Protein AF-A0A1S3IN90-F1 (afdb_monomer_lite)

Organism: Lingula anatina (NCBI:txid7574)

InterPro domains:
  IPR000742 EGF-like domain [PF00008] (13-42)
  IPR000742 EGF-like domain [PS00022] (33-44)
  IPR000742 EGF-like domain [PS01186] (33-44)
  IPR000742 EGF-like domain [PS50026] (9-45)
  IPR000742 EGF-like domain [SM00181] (12-45)

Foldseek 3Di:
DPDPPPPVLVVCQPPPNQPPPWDWDADPNDIATDEDPQFDDRRSPHGNCVVVVVVVVVVVVVVVVVVVVVVVVVVVVVVVPDPPDDDPDPPDPDPPDDDDPPDDDDD

Secondary structure (DSSP, 8-state):
-------TTTGGGSTTSS-TTPEEEEETTEEEEEPPTTEESTTS-EE-THHHHHHHHHHHHHHHHHHHHHHHHHHHHHHTTSPPPP---------------------

Sequence (107 aa):
MATSTQTTAQMWCEPGYCKNRGTCTVVNAAFKCTCPDGYIGDQCQDQDHHTIIVVVCVVVVVLLLIGAVVFSIWWCKKQAKKPPPPDHDRDHVGPPETMEMEAKGYI

Structure (mmCIF, N/CA/C/O backbone):
data_AF-A0A1S3IN90-F1
#
_entry.id   AF-A0A1S3IN90-F1
#
loop_
_atom_site.group_PDB
_atom_site.id
_atom_site.type_symbol
_atom_site.label_atom_id
_atom_site.label_alt_id
_atom_site.label_comp_id
_atom_site.label_asym_id
_atom_site.label_entity_id
_atom_site.label_seq_id
_atom_site.pdbx_PDB_ins_code
_atom_site.Cartn_x
_atom_site.Cartn_y
_atom_site.Cartn_z
_atom_site.occupancy
_atom_site.B_iso_or_equiv
_atom_site.auth_seq_id
_atom_site.auth_comp_id
_atom_site.auth_asym_id
_atom_site.auth_atom_id
_atom_site.pdbx_PDB_model_num
ATOM 1 N N . MET A 1 1 ? 29.891 -9.513 -40.635 1.00 41.22 1 MET A N 1
ATOM 2 C CA . MET A 1 1 ? 30.072 -8.895 -39.304 1.00 41.22 1 MET A CA 1
ATOM 3 C C . MET A 1 1 ? 28.864 -8.004 -39.091 1.00 41.22 1 MET A C 1
ATOM 5 O O . MET A 1 1 ? 28.666 -7.110 -39.902 1.00 41.22 1 MET A O 1
ATOM 9 N N . ALA A 1 2 ? 27.989 -8.339 -38.141 1.00 47.25 2 ALA A N 1
ATOM 10 C CA . ALA A 1 2 ? 26.773 -7.572 -37.888 1.00 47.25 2 ALA A CA 1
ATOM 11 C C . ALA A 1 2 ? 27.170 -6.163 -37.435 1.00 47.25 2 ALA A C 1
ATOM 13 O O . ALA A 1 2 ? 27.849 -5.994 -36.423 1.00 47.25 2 ALA A O 1
ATOM 14 N N . THR A 1 3 ? 26.836 -5.172 -38.250 1.00 46.41 3 THR A N 1
ATOM 15 C CA . THR A 1 3 ? 27.136 -3.768 -38.002 1.00 46.41 3 THR A CA 1
ATOM 16 C C . THR A 1 3 ? 26.437 -3.324 -36.722 1.00 46.41 3 THR A C 1
ATOM 18 O O . THR A 1 3 ? 25.235 -3.499 -36.551 1.00 46.41 3 THR A O 1
ATOM 21 N N . SER A 1 4 ? 27.235 -2.754 -35.827 1.00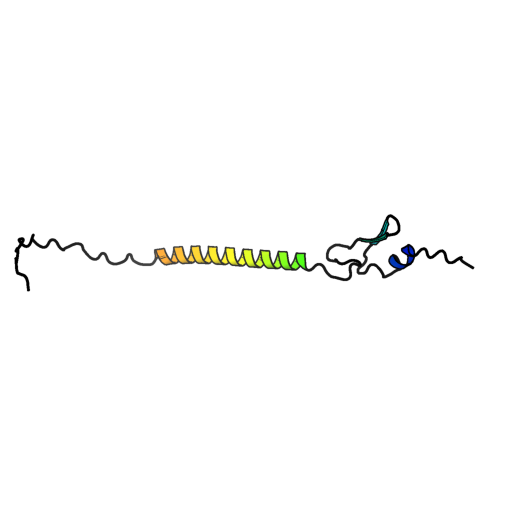 58.25 4 SER A N 1
ATOM 22 C CA . SER A 1 4 ? 26.873 -2.126 -34.560 1.00 58.25 4 SER A CA 1
ATOM 23 C C . SER A 1 4 ? 25.922 -0.931 -34.749 1.00 58.25 4 SER A C 1
ATOM 25 O O . SER A 1 4 ? 26.308 0.222 -34.567 1.00 58.25 4 SER A O 1
ATOM 27 N N . THR A 1 5 ? 24.657 -1.177 -35.079 1.00 52.22 5 THR A N 1
ATOM 28 C CA . THR A 1 5 ? 23.567 -0.210 -34.875 1.00 52.22 5 THR A CA 1
ATOM 29 C C . THR A 1 5 ? 22.952 -0.416 -33.491 1.00 52.22 5 THR A C 1
ATOM 31 O O . THR A 1 5 ? 21.754 -0.653 -33.361 1.00 52.22 5 THR A O 1
ATOM 34 N N . GLN A 1 6 ? 23.768 -0.350 -32.436 1.00 52.66 6 GLN A N 1
ATOM 35 C CA . GLN A 1 6 ? 23.244 -0.053 -31.103 1.00 52.66 6 GLN A CA 1
ATOM 36 C C . GLN A 1 6 ? 23.005 1.454 -31.033 1.00 52.66 6 GLN A C 1
ATOM 38 O O . GLN A 1 6 ? 23.822 2.230 -30.546 1.00 52.66 6 GLN A O 1
ATOM 43 N N . THR A 1 7 ? 21.869 1.882 -31.573 1.00 59.91 7 THR A N 1
ATOM 44 C CA . THR A 1 7 ? 21.243 3.131 -31.147 1.00 59.91 7 THR A CA 1
ATOM 45 C C . THR A 1 7 ? 21.012 2.998 -29.640 1.00 59.91 7 THR A C 1
ATOM 47 O O . THR A 1 7 ? 20.493 1.976 -29.197 1.00 59.91 7 THR A O 1
ATOM 50 N N . THR A 1 8 ? 21.420 3.988 -28.848 1.00 60.81 8 THR A N 1
ATOM 51 C CA . THR A 1 8 ? 21.374 4.026 -27.369 1.00 60.81 8 THR A CA 1
ATOM 52 C C . THR A 1 8 ? 20.065 3.530 -26.732 1.00 60.81 8 THR A C 1
ATOM 54 O O . THR A 1 8 ? 20.078 3.092 -25.590 1.00 60.81 8 THR A O 1
ATOM 57 N N . ALA A 1 9 ? 18.956 3.508 -27.475 1.00 58.81 9 ALA A N 1
ATOM 58 C CA . ALA A 1 9 ? 17.678 2.928 -27.068 1.00 58.81 9 ALA A CA 1
ATOM 59 C C . ALA A 1 9 ? 17.682 1.397 -26.846 1.00 58.81 9 ALA A C 1
ATOM 61 O O . ALA A 1 9 ? 16.845 0.900 -26.098 1.00 58.81 9 ALA A O 1
ATOM 62 N N . GLN A 1 10 ? 18.593 0.637 -27.467 1.00 60.84 10 GLN A N 1
ATOM 63 C CA . GLN A 1 10 ? 18.580 -0.830 -27.387 1.00 60.84 10 GLN A CA 1
ATOM 64 C C . GLN A 1 10 ? 19.145 -1.362 -26.057 1.00 60.84 10 GLN A C 1
ATOM 66 O O . GLN A 1 10 ? 18.668 -2.388 -25.577 1.00 60.84 10 GLN A O 1
ATOM 71 N N . MET A 1 11 ? 20.095 -0.655 -25.423 1.00 66.50 11 MET A N 1
ATOM 72 C CA . MET A 1 11 ? 20.711 -1.124 -24.168 1.00 66.50 11 MET A CA 1
ATOM 73 C C . MET A 1 11 ? 19.708 -1.178 -23.005 1.00 66.50 11 MET A C 1
ATOM 75 O O . MET A 1 11 ? 19.752 -2.030 -22.121 1.00 66.50 11 MET A O 1
ATOM 79 N N . TRP A 1 12 ? 18.743 -0.260 -23.028 1.00 71.44 12 TRP A N 1
ATOM 80 C CA . TRP A 1 12 ? 17.732 -0.115 -21.989 1.00 71.44 12 TRP A CA 1
ATOM 81 C C . TRP A 1 12 ? 16.563 -1.095 -22.133 1.00 71.44 12 TRP A C 1
ATOM 83 O O . TRP A 1 12 ? 15.706 -1.152 -21.262 1.00 71.44 12 TRP A O 1
ATOM 93 N N . CYS A 1 13 ? 16.533 -1.905 -23.191 1.00 85.00 13 CYS A N 1
ATOM 94 C CA . CYS A 1 13 ? 15.630 -3.051 -23.301 1.00 85.00 13 CYS A CA 1
ATOM 95 C C . CYS A 1 13 ? 16.388 -4.381 -23.386 1.00 85.00 13 CYS A C 1
ATOM 97 O O . CYS A 1 13 ? 15.803 -5.396 -23.772 1.00 85.00 13 CYS A O 1
ATOM 99 N N . GLU A 1 14 ? 17.672 -4.406 -23.019 1.00 84.69 14 GLU A N 1
ATOM 100 C CA . GLU A 1 14 ? 18.397 -5.664 -22.898 1.00 84.69 14 GLU A CA 1
ATOM 101 C C . GLU A 1 14 ? 17.761 -6.569 -21.828 1.00 84.69 14 GLU A C 1
ATOM 103 O O . GLU A 1 14 ? 17.167 -6.083 -20.851 1.00 84.69 14 GLU A O 1
ATOM 108 N N . PRO A 1 15 ? 17.873 -7.901 -21.992 1.00 81.81 15 PRO A N 1
ATOM 109 C CA . PRO A 1 15 ? 17.377 -8.853 -21.011 1.00 81.81 15 PRO A CA 1
ATOM 110 C C . PRO A 1 15 ? 17.888 -8.519 -19.604 1.00 81.81 15 PRO A C 1
ATOM 112 O O . PRO A 1 15 ? 19.087 -8.535 -19.337 1.00 81.81 15 PRO A O 1
ATOM 115 N N . GLY A 1 16 ? 16.961 -8.224 -18.692 1.00 84.00 16 GLY A N 1
ATOM 116 C CA . GLY A 1 16 ? 17.276 -7.911 -17.299 1.00 84.00 16 GLY A CA 1
ATOM 117 C C . GLY A 1 16 ? 17.407 -6.424 -16.956 1.00 84.00 16 GLY A C 1
ATOM 118 O O . GLY A 1 16 ? 17.654 -6.144 -15.779 1.00 84.00 16 GLY A O 1
ATOM 119 N N . TYR A 1 17 ? 17.208 -5.497 -17.907 1.00 88.81 17 TYR A N 1
ATOM 120 C CA . TYR A 1 17 ? 17.040 -4.068 -17.604 1.00 88.81 17 TYR A CA 1
ATOM 121 C C . TYR A 1 17 ? 15.757 -3.832 -16.798 1.00 88.81 17 TYR A C 1
ATOM 123 O O . TYR A 1 17 ? 15.829 -3.410 -15.650 1.00 88.81 17 TYR A O 1
ATOM 131 N N . CYS A 1 18 ? 14.593 -4.196 -17.351 1.00 93.81 18 CYS A N 1
ATOM 132 C CA . CYS A 1 18 ? 13.353 -4.256 -16.579 1.00 93.81 18 CYS A CA 1
ATOM 133 C C . CYS A 1 18 ? 13.359 -5.534 -15.723 1.00 93.81 18 CYS A C 1
ATOM 135 O O . CYS A 1 18 ? 13.371 -6.655 -16.242 1.00 93.81 18 CYS A O 1
ATOM 137 N N . LYS A 1 19 ? 13.385 -5.374 -14.401 1.00 93.19 19 LYS A N 1
ATOM 138 C CA . LYS A 1 19 ? 13.342 -6.459 -13.417 1.00 93.19 19 LYS A CA 1
ATOM 139 C C . LYS A 1 19 ? 11.931 -7.033 -13.291 1.00 93.19 19 LYS A C 1
ATOM 141 O O . LYS A 1 19 ? 10.972 -6.516 -13.855 1.00 93.19 19 LYS A O 1
ATOM 146 N N . ASN A 1 20 ? 11.824 -8.153 -12.574 1.00 93.94 20 ASN A N 1
ATOM 147 C CA . ASN A 1 20 ? 10.550 -8.754 -12.165 1.00 93.94 20 ASN A CA 1
ATOM 148 C C . ASN A 1 20 ? 9.542 -8.985 -13.304 1.00 93.94 20 ASN A C 1
ATOM 150 O O . ASN A 1 20 ? 8.342 -8.887 -13.096 1.00 93.94 20 ASN A O 1
ATOM 154 N N . ARG A 1 21 ? 10.024 -9.348 -14.503 1.00 92.56 21 ARG A N 1
ATOM 155 C CA . ARG A 1 21 ? 9.200 -9.559 -15.713 1.00 92.56 21 ARG A CA 1
ATOM 156 C C . ARG A 1 21 ? 8.522 -8.282 -16.239 1.00 92.56 21 ARG A C 1
ATOM 158 O O . ARG A 1 21 ? 7.504 -8.370 -16.921 1.00 92.56 21 ARG A O 1
ATOM 165 N N . GLY A 1 22 ? 9.091 -7.108 -15.957 1.00 92.75 22 GLY A N 1
ATOM 166 C CA . GLY A 1 22 ? 8.676 -5.849 -16.571 1.00 92.75 22 GLY A CA 1
ATOM 167 C C . GLY A 1 22 ? 8.831 -5.866 -18.093 1.00 92.75 22 GLY A C 1
ATOM 168 O O . GLY A 1 22 ? 9.774 -6.445 -18.635 1.00 92.75 22 GLY A O 1
ATOM 169 N N . THR A 1 23 ? 7.896 -5.223 -18.789 1.00 91.94 23 THR A N 1
ATOM 170 C CA . THR A 1 23 ? 7.903 -5.113 -20.254 1.00 91.94 23 THR A CA 1
ATOM 171 C C . THR A 1 23 ? 8.590 -3.821 -20.669 1.00 91.94 23 THR A C 1
ATOM 173 O O . THR A 1 23 ? 8.140 -2.739 -20.298 1.00 91.94 23 THR A O 1
ATOM 176 N N . CYS A 1 24 ? 9.663 -3.919 -21.451 1.00 91.25 24 CYS A N 1
ATOM 177 C CA . CYS A 1 24 ? 10.350 -2.744 -21.977 1.00 91.25 24 CYS A CA 1
ATOM 178 C C . CYS A 1 24 ? 9.675 -2.229 -23.251 1.00 91.25 24 CYS A C 1
ATOM 180 O O . CYS A 1 24 ? 9.394 -3.001 -24.167 1.00 91.25 24 CYS A O 1
ATOM 182 N N . THR A 1 25 ? 9.438 -0.922 -23.318 1.00 89.25 25 THR A N 1
ATOM 183 C CA . THR A 1 25 ? 8.871 -0.243 -24.490 1.00 89.25 25 THR A CA 1
ATOM 184 C C . THR A 1 25 ? 9.730 0.960 -24.865 1.00 89.25 25 THR A C 1
ATOM 186 O O . THR A 1 25 ? 10.181 1.697 -23.989 1.00 89.25 25 THR A O 1
ATOM 189 N N . VAL A 1 26 ? 9.968 1.160 -26.164 1.00 84.94 26 VAL A N 1
ATOM 190 C CA . VAL A 1 26 ? 10.714 2.314 -26.691 1.00 84.94 26 VAL A CA 1
ATOM 191 C C . VAL A 1 26 ? 9.722 3.293 -27.314 1.00 84.94 26 VAL A C 1
ATOM 193 O O . VAL A 1 26 ? 9.000 2.938 -28.243 1.00 84.94 26 VAL A O 1
ATOM 196 N N . VAL A 1 27 ? 9.682 4.526 -26.813 1.00 82.25 27 VAL A N 1
ATOM 197 C CA . VAL A 1 27 ? 8.777 5.593 -27.262 1.00 82.25 27 VAL A CA 1
ATOM 198 C C . VAL A 1 27 ? 9.603 6.843 -27.552 1.00 82.25 27 VAL A C 1
ATOM 200 O O . VAL A 1 27 ? 10.251 7.368 -26.655 1.00 82.25 27 VAL A O 1
ATOM 203 N N . ASN A 1 28 ? 9.588 7.341 -28.795 1.00 80.19 28 ASN A N 1
ATOM 204 C CA . ASN A 1 28 ? 10.302 8.566 -29.205 1.00 80.19 28 ASN A CA 1
ATOM 205 C C . ASN A 1 28 ? 11.792 8.601 -28.792 1.00 80.19 28 ASN A C 1
ATOM 207 O O . ASN A 1 28 ? 12.275 9.614 -28.298 1.00 80.19 28 ASN A O 1
ATOM 211 N N . ALA A 1 29 ? 12.509 7.486 -28.970 1.00 76.44 29 ALA A N 1
ATOM 212 C CA . ALA A 1 29 ? 13.902 7.288 -28.536 1.00 76.44 29 ALA A CA 1
ATOM 213 C C . ALA A 1 29 ? 14.149 7.292 -27.008 1.00 76.44 29 ALA A C 1
ATOM 215 O O . ALA A 1 29 ? 15.294 7.147 -26.583 1.00 76.44 29 ALA A O 1
ATOM 216 N N . ALA A 1 30 ? 13.099 7.379 -26.188 1.00 79.94 30 ALA A N 1
ATOM 217 C CA . ALA A 1 30 ? 13.137 7.089 -24.758 1.00 79.94 30 ALA A CA 1
ATOM 218 C C . ALA A 1 30 ? 12.685 5.645 -24.481 1.00 79.94 30 ALA A C 1
ATOM 220 O O . ALA A 1 30 ? 11.974 5.035 -25.279 1.00 79.94 30 ALA A O 1
ATOM 221 N N . PHE A 1 31 ? 13.086 5.100 -23.339 1.00 83.88 31 PHE A N 1
ATOM 222 C CA . PHE A 1 31 ? 12.748 3.754 -22.880 1.00 83.88 31 PHE A CA 1
ATOM 223 C C . PHE A 1 31 ? 11.835 3.851 -21.659 1.00 83.88 31 PHE A C 1
ATOM 225 O O . PHE A 1 31 ? 11.957 4.770 -20.848 1.00 83.88 31 PHE A O 1
ATOM 232 N N . LYS A 1 32 ? 10.912 2.904 -21.520 1.00 89.62 32 LYS A N 1
ATOM 233 C CA . LYS A 1 32 ? 10.012 2.823 -20.371 1.00 89.62 32 LYS A CA 1
ATOM 234 C C . LYS A 1 32 ? 9.727 1.370 -20.025 1.00 89.62 32 LYS A C 1
ATOM 236 O O . LYS A 1 32 ? 9.280 0.607 -20.887 1.00 89.62 32 LYS A O 1
ATOM 241 N N . CYS A 1 33 ? 9.933 1.008 -18.761 1.00 93.25 33 CYS A N 1
ATOM 242 C CA . CYS A 1 33 ? 9.472 -0.264 -18.223 1.00 93.25 33 CYS A CA 1
ATOM 243 C C . CYS A 1 33 ? 8.003 -0.149 -17.801 1.00 93.25 33 CYS A C 1
ATOM 245 O O . CYS A 1 33 ? 7.604 0.773 -17.091 1.00 93.25 33 CYS A O 1
ATOM 247 N N . THR A 1 34 ? 7.194 -1.102 -18.246 1.00 93.94 34 THR A N 1
ATOM 248 C CA . THR A 1 34 ? 5.848 -1.338 -17.725 1.00 93.94 34 THR A CA 1
ATOM 249 C C . THR A 1 34 ? 5.945 -2.461 -16.707 1.00 93.94 34 THR A C 1
ATOM 251 O O . THR A 1 34 ? 6.293 -3.590 -17.065 1.00 93.94 34 THR A O 1
ATOM 254 N N . CYS A 1 35 ? 5.692 -2.140 -15.443 1.00 95.44 35 CYS A N 1
ATOM 255 C CA . CYS A 1 35 ? 5.839 -3.084 -14.344 1.00 95.44 35 CYS A CA 1
ATOM 256 C C . CYS A 1 35 ? 4.572 -3.923 -14.152 1.00 95.44 35 CYS A C 1
ATOM 258 O O . CYS A 1 35 ? 3.471 -3.393 -14.313 1.00 95.44 35 CYS A O 1
ATOM 260 N N . PRO A 1 36 ? 4.711 -5.221 -13.835 1.00 94.31 36 PRO A N 1
ATOM 261 C CA . PRO A 1 36 ? 3.576 -6.038 -13.435 1.00 94.31 36 PRO A CA 1
ATOM 262 C C . PRO A 1 36 ? 3.054 -5.615 -12.059 1.00 94.31 36 PRO A C 1
ATOM 264 O O . PRO A 1 36 ? 3.756 -4.949 -11.294 1.00 94.31 36 PRO A O 1
ATOM 267 N N . ASP A 1 37 ? 1.831 -6.043 -11.743 1.00 92.50 37 ASP A N 1
ATOM 268 C CA . ASP A 1 37 ? 1.201 -5.774 -10.452 1.00 92.50 37 ASP A CA 1
ATOM 269 C C . ASP A 1 37 ? 2.110 -6.169 -9.281 1.00 92.50 37 ASP A C 1
ATOM 271 O O . ASP A 1 37 ? 2.707 -7.251 -9.261 1.00 92.50 37 ASP A O 1
ATOM 275 N N . GLY A 1 38 ? 2.205 -5.280 -8.293 1.00 91.75 38 GLY A N 1
ATOM 276 C CA . GLY A 1 38 ? 3.052 -5.480 -7.121 1.00 91.75 38 GLY A CA 1
ATOM 277 C C . GLY A 1 38 ? 4.514 -5.064 -7.304 1.00 91.75 38 GLY A C 1
ATOM 278 O O . GLY A 1 38 ? 5.297 -5.306 -6.390 1.00 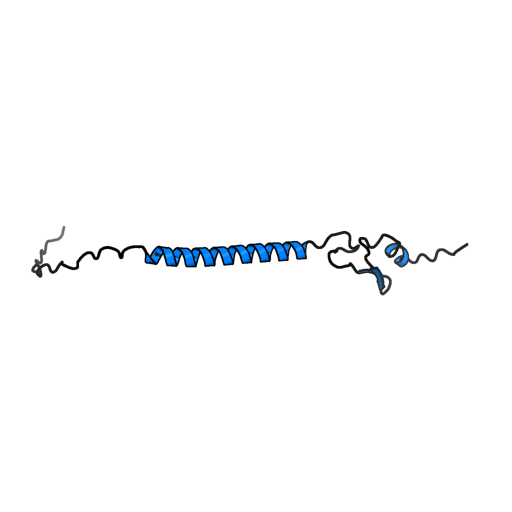91.75 38 GLY A O 1
ATOM 279 N N . TYR A 1 39 ? 4.903 -4.438 -8.423 1.00 94.19 39 TYR A N 1
ATOM 280 C CA . TYR A 1 39 ? 6.249 -3.889 -8.631 1.00 94.19 39 TYR A CA 1
ATOM 281 C C . TYR A 1 39 ? 6.219 -2.451 -9.153 1.00 94.19 39 TYR A C 1
ATOM 283 O O . TYR A 1 39 ? 5.394 -2.088 -9.987 1.00 94.19 39 TYR A O 1
ATOM 291 N N . ILE A 1 40 ? 7.160 -1.640 -8.681 1.00 92.81 40 ILE A N 1
ATOM 292 C CA . ILE A 1 40 ? 7.301 -0.213 -8.977 1.00 92.81 40 ILE A CA 1
ATOM 293 C C . ILE A 1 40 ? 8.777 0.162 -9.194 1.00 92.81 40 ILE A C 1
ATOM 295 O O . ILE A 1 40 ? 9.687 -0.658 -9.050 1.00 92.81 40 ILE A O 1
ATOM 299 N N . GLY A 1 41 ? 9.002 1.421 -9.568 1.00 92.62 41 GLY A N 1
ATOM 300 C CA . GLY A 1 41 ? 10.315 1.966 -9.907 1.00 92.62 41 GLY A CA 1
ATOM 301 C C . GLY A 1 41 ? 10.597 1.930 -11.409 1.00 92.62 41 GLY A C 1
ATOM 302 O O . GLY A 1 41 ? 9.939 1.213 -12.164 1.00 92.62 41 GLY A O 1
ATOM 303 N N . ASP A 1 42 ? 11.589 2.706 -11.847 1.00 91.38 42 ASP A N 1
ATOM 304 C CA . ASP A 1 42 ? 11.909 2.893 -13.272 1.00 91.38 42 ASP A CA 1
ATOM 305 C C . ASP A 1 42 ? 12.267 1.588 -13.995 1.00 91.38 42 ASP A C 1
ATOM 307 O O . ASP A 1 42 ? 12.042 1.454 -15.198 1.00 91.38 42 ASP A O 1
ATOM 311 N N . GLN A 1 43 ? 12.793 0.611 -13.253 1.00 92.75 43 GLN A N 1
ATOM 312 C CA . GLN A 1 43 ? 13.149 -0.716 -13.742 1.00 92.75 43 GLN A CA 1
ATOM 313 C C . GLN A 1 43 ? 12.324 -1.827 -13.089 1.00 92.75 43 GLN A C 1
ATOM 315 O O . GLN A 1 43 ? 12.692 -2.994 -13.204 1.00 92.75 43 GLN A O 1
ATOM 320 N N . CYS A 1 44 ? 11.223 -1.511 -12.403 1.00 94.88 44 CYS A N 1
ATOM 321 C CA . CYS A 1 44 ? 10.433 -2.490 -11.648 1.00 94.88 44 CYS A CA 1
ATOM 322 C C . CYS A 1 44 ? 11.253 -3.214 -10.566 1.00 94.88 44 CYS A C 1
ATOM 324 O 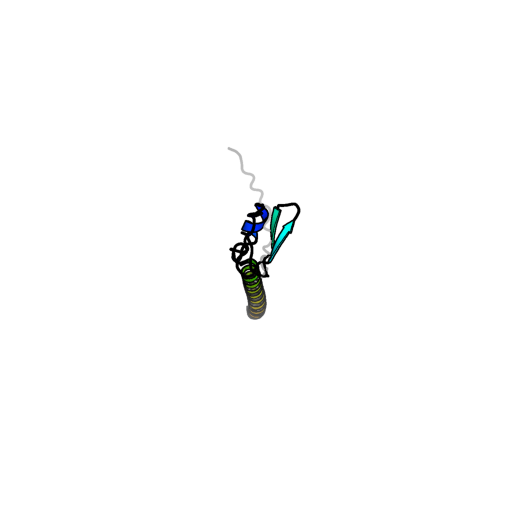O . CYS A 1 44 ? 11.032 -4.400 -10.309 1.00 94.88 44 CYS A O 1
ATOM 326 N N . GLN A 1 45 ? 12.262 -2.544 -9.996 1.00 94.19 45 GLN A N 1
ATOM 327 C CA . GLN A 1 45 ? 13.163 -3.128 -9.000 1.00 94.19 45 GLN A CA 1
ATOM 328 C C . GLN A 1 45 ? 12.545 -3.201 -7.601 1.00 94.19 45 GLN A C 1
ATOM 330 O O . GLN A 1 45 ? 12.934 -4.061 -6.813 1.00 94.19 45 GLN A O 1
ATOM 335 N N . ASP A 1 46 ? 11.582 -2.328 -7.315 1.00 93.25 46 ASP A N 1
ATOM 336 C CA . ASP A 1 46 ? 10.963 -2.193 -6.005 1.00 93.25 46 ASP A CA 1
ATOM 337 C C . ASP A 1 46 ? 9.621 -2.926 -5.980 1.00 93.25 46 ASP A C 1
ATOM 339 O O . ASP A 1 46 ? 8.909 -2.986 -6.981 1.00 93.25 46 ASP A O 1
ATOM 343 N N . GLN A 1 47 ? 9.266 -3.504 -4.835 1.00 90.31 47 GLN A N 1
ATOM 344 C CA . GLN A 1 47 ? 7.991 -4.190 -4.655 1.00 90.31 47 GLN A CA 1
ATOM 345 C C . GLN A 1 47 ? 6.955 -3.204 -4.101 1.00 90.31 47 GLN A C 1
ATOM 347 O O . GLN A 1 47 ? 7.215 -2.499 -3.125 1.00 90.31 47 GLN A O 1
ATOM 352 N N . ASP A 1 48 ? 5.778 -3.142 -4.715 1.00 88.19 48 ASP A N 1
ATOM 353 C CA . ASP A 1 48 ? 4.693 -2.265 -4.286 1.00 88.19 48 ASP A CA 1
ATOM 354 C C . ASP A 1 48 ? 3.997 -2.840 -3.045 1.00 88.19 48 ASP A C 1
ATOM 356 O O . ASP A 1 48 ? 3.041 -3.613 -3.113 1.00 88.19 48 ASP A O 1
ATOM 360 N N . HIS A 1 49 ? 4.506 -2.476 -1.868 1.00 87.69 49 HIS A N 1
ATOM 361 C CA . HIS A 1 49 ? 3.945 -2.889 -0.580 1.00 87.69 49 HIS A CA 1
ATOM 362 C C . HIS A 1 49 ? 2.610 -2.208 -0.243 1.00 87.69 49 HIS A C 1
ATOM 364 O O . HIS A 1 49 ? 1.997 -2.535 0.780 1.00 87.69 49 HIS A O 1
ATOM 370 N N . HIS A 1 50 ? 2.131 -1.279 -1.072 1.00 86.62 50 HIS A N 1
ATOM 371 C CA . HIS A 1 50 ? 0.955 -0.476 -0.762 1.00 86.62 50 HIS A CA 1
ATOM 372 C C . HIS A 1 50 ? -0.313 -1.335 -0.623 1.00 86.62 50 HIS A C 1
ATOM 374 O O . HIS A 1 50 ? -1.123 -1.084 0.266 1.00 86.62 50 HIS A O 1
ATOM 380 N N . THR A 1 51 ? -0.454 -2.425 -1.388 1.00 82.94 51 THR A N 1
ATOM 381 C CA . THR A 1 51 ? -1.592 -3.357 -1.261 1.00 82.94 51 THR A CA 1
ATOM 382 C C . THR A 1 51 ? -1.630 -4.050 0.102 1.00 82.94 51 THR A C 1
ATOM 384 O O . THR A 1 51 ? -2.689 -4.131 0.721 1.00 82.94 51 THR A O 1
ATOM 387 N N . ILE A 1 52 ? -0.483 -4.517 0.606 1.00 87.31 52 ILE A N 1
ATOM 388 C CA . ILE A 1 52 ? -0.408 -5.187 1.913 1.00 87.31 52 ILE A CA 1
ATOM 389 C C . ILE A 1 52 ? -0.692 -4.180 3.026 1.00 87.31 52 ILE A C 1
ATOM 391 O O . ILE A 1 52 ? -1.484 -4.472 3.918 1.00 87.31 52 ILE A O 1
ATOM 395 N N . ILE A 1 53 ? -0.096 -2.986 2.954 1.00 91.38 53 ILE A N 1
ATOM 396 C CA . ILE A 1 53 ? -0.313 -1.923 3.944 1.00 91.38 53 ILE A CA 1
ATOM 397 C C . ILE A 1 53 ? -1.794 -1.545 3.993 1.00 91.38 53 ILE A C 1
ATOM 399 O O . ILE A 1 53 ? -2.377 -1.542 5.072 1.00 91.38 53 ILE A O 1
ATOM 403 N N . VAL A 1 54 ? -2.433 -1.307 2.844 1.00 91.00 54 VAL A N 1
ATOM 404 C CA . VAL A 1 54 ? -3.863 -0.968 2.777 1.00 91.00 54 VAL A CA 1
ATOM 405 C C . VAL A 1 54 ? -4.720 -2.084 3.372 1.00 91.00 54 VAL A C 1
ATOM 407 O O . VAL A 1 54 ? -5.574 -1.804 4.210 1.00 91.00 54 VAL A O 1
ATOM 410 N N . VAL A 1 55 ? -4.477 -3.347 3.010 1.00 92.31 55 VAL A N 1
ATOM 411 C CA . VAL A 1 55 ? -5.234 -4.488 3.552 1.00 92.31 55 VAL A CA 1
ATOM 412 C C . VAL A 1 55 ? -5.052 -4.605 5.066 1.00 92.31 55 VAL A C 1
ATOM 414 O O . VAL A 1 55 ? -6.039 -4.735 5.788 1.00 92.31 55 VAL A O 1
ATOM 417 N N . VAL A 1 56 ? -3.820 -4.507 5.571 1.00 95.00 56 VAL A N 1
ATOM 418 C CA . VAL A 1 56 ? -3.530 -4.567 7.012 1.00 95.00 56 VAL A CA 1
ATOM 419 C C . VAL A 1 56 ? -4.194 -3.404 7.744 1.00 95.00 56 VAL A C 1
ATOM 421 O O . VAL A 1 56 ? -4.857 -3.625 8.756 1.00 95.00 56 VAL A O 1
ATOM 424 N N . CYS A 1 57 ? -4.091 -2.181 7.222 1.00 95.12 57 CYS A N 1
ATOM 425 C CA . CYS A 1 57 ? -4.754 -1.009 7.788 1.00 95.12 57 CYS A CA 1
ATOM 426 C C . CYS A 1 57 ? -6.274 -1.193 7.841 1.00 95.12 57 CYS A C 1
ATOM 428 O O . CYS A 1 57 ? -6.875 -0.943 8.884 1.00 95.12 57 CYS A O 1
ATOM 430 N N . VAL A 1 58 ? -6.896 -1.680 6.764 1.00 96.12 58 VAL A N 1
ATOM 431 C CA . VAL A 1 58 ? -8.343 -1.943 6.719 1.00 96.12 58 VAL A CA 1
ATOM 432 C C . VAL A 1 58 ? -8.735 -2.998 7.750 1.00 96.12 58 VAL A C 1
ATOM 434 O O . VAL A 1 58 ? -9.681 -2.781 8.502 1.00 96.12 58 VAL A O 1
ATOM 437 N N . VAL A 1 59 ? -7.997 -4.106 7.847 1.00 96.69 59 VAL A N 1
ATOM 438 C CA . VAL A 1 59 ? -8.264 -5.161 8.838 1.00 96.69 59 VAL A CA 1
ATOM 439 C C . VAL A 1 59 ? -8.149 -4.617 10.260 1.00 96.69 59 VAL A C 1
ATOM 441 O O . VAL A 1 59 ? -9.044 -4.843 11.069 1.00 96.69 59 VAL A O 1
ATOM 444 N N . VAL A 1 60 ? -7.098 -3.855 10.569 1.00 97.19 60 VAL A N 1
ATOM 445 C CA . VAL A 1 60 ? -6.913 -3.243 11.894 1.00 97.19 60 VAL A CA 1
ATOM 446 C C . VAL A 1 60 ? -8.058 -2.284 12.216 1.00 97.19 60 VAL A C 1
ATOM 448 O O . VAL A 1 60 ? -8.638 -2.376 13.295 1.00 97.19 60 VAL A O 1
ATOM 451 N N . VAL A 1 61 ? -8.443 -1.412 11.281 1.00 97.44 61 VAL A N 1
ATOM 452 C CA . VAL A 1 61 ? -9.572 -0.484 11.461 1.00 97.44 61 VAL A CA 1
ATOM 453 C C . VAL A 1 61 ? -10.871 -1.249 11.707 1.00 97.44 61 VAL A C 1
ATOM 455 O O . VAL A 1 61 ? -11.593 -0.937 12.650 1.00 97.44 61 VAL A O 1
ATOM 458 N N . VAL A 1 62 ? -11.153 -2.290 10.922 1.00 97.56 62 VAL A N 1
ATOM 459 C CA . VAL A 1 62 ? -12.347 -3.129 11.091 1.00 97.56 62 VAL A CA 1
ATOM 460 C C . VAL A 1 62 ? -12.353 -3.809 12.462 1.00 97.56 62 VAL A C 1
ATOM 462 O O . VAL A 1 62 ? -13.374 -3.783 13.145 1.00 97.56 62 VAL A O 1
ATOM 465 N N . LEU A 1 63 ? -11.221 -4.352 12.916 1.00 97.31 63 LEU A N 1
ATOM 466 C CA . LEU A 1 63 ? -11.107 -4.970 14.241 1.00 97.31 63 LEU A CA 1
ATOM 467 C C . LEU A 1 63 ? -11.315 -3.960 15.376 1.00 97.31 63 LEU A C 1
ATOM 469 O O . LEU A 1 63 ? -11.986 -4.284 16.356 1.00 97.31 63 LEU A O 1
ATOM 473 N N . LEU A 1 64 ? -10.800 -2.736 15.242 1.00 97.44 64 LEU A N 1
ATOM 474 C CA . LEU A 1 64 ? -11.015 -1.665 16.219 1.00 97.44 64 LEU A CA 1
ATOM 475 C C . LEU A 1 64 ? -12.482 -1.226 16.270 1.00 97.44 64 LEU A C 1
ATOM 477 O O . LEU A 1 64 ? -13.028 -1.058 17.360 1.00 97.44 64 LEU A O 1
ATOM 481 N N . LEU A 1 65 ? -13.143 -1.094 15.117 1.00 97.50 65 LEU A N 1
ATOM 482 C CA . LEU A 1 65 ? -14.568 -0.759 15.044 1.00 97.50 65 LEU A CA 1
ATOM 483 C C . LEU A 1 65 ? -15.434 -1.866 15.650 1.00 97.50 65 LEU A C 1
ATOM 485 O O . LEU A 1 65 ? -16.302 -1.582 16.475 1.00 97.50 65 LEU A O 1
ATOM 489 N N . ILE A 1 66 ? -15.166 -3.130 15.310 1.00 97.25 66 ILE A N 1
ATOM 490 C CA . ILE A 1 66 ? -15.854 -4.284 15.905 1.00 97.25 66 ILE A CA 1
ATOM 491 C C . ILE A 1 66 ? -15.624 -4.305 17.420 1.00 97.25 66 ILE A C 1
ATOM 493 O O . ILE A 1 66 ? -16.581 -4.444 18.179 1.00 97.25 66 ILE A O 1
ATOM 497 N N . GLY A 1 67 ? -14.384 -4.104 17.873 1.00 96.62 67 GLY A N 1
ATOM 498 C CA . GLY A 1 67 ? -14.038 -4.026 19.291 1.00 96.62 67 GLY A CA 1
ATOM 499 C C . GLY A 1 67 ? -14.796 -2.917 20.024 1.00 96.62 67 GLY A C 1
ATOM 500 O O . GLY A 1 67 ? -15.372 -3.168 21.082 1.00 96.62 67 GLY A O 1
ATOM 501 N N . ALA A 1 68 ? -14.875 -1.718 19.444 1.00 96.62 68 ALA A N 1
ATOM 502 C CA . ALA A 1 68 ? -15.611 -0.586 20.004 1.00 96.62 68 ALA A CA 1
ATOM 503 C C . ALA A 1 68 ? -17.126 -0.842 20.066 1.00 96.62 68 ALA A C 1
ATOM 505 O O . ALA A 1 68 ? -17.764 -0.512 21.068 1.00 96.62 68 ALA A O 1
ATOM 506 N N . VAL A 1 69 ? -17.704 -1.474 19.039 1.00 96.69 69 VAL A N 1
ATOM 507 C CA . VAL A 1 69 ? -19.126 -1.853 19.003 1.00 96.69 69 VAL A CA 1
ATOM 508 C C . VAL A 1 69 ? -19.427 -2.916 20.058 1.00 96.69 69 VAL A C 1
ATOM 510 O O . VAL A 1 69 ? -20.364 -2.755 20.839 1.00 96.69 69 VAL A O 1
ATOM 513 N N . VAL A 1 70 ? -18.612 -3.971 20.145 1.00 95.94 70 VAL A N 1
ATOM 514 C CA . VAL A 1 70 ? -18.766 -5.034 21.151 1.00 95.94 70 VAL A CA 1
ATOM 515 C C . VAL A 1 70 ? -18.616 -4.470 22.561 1.00 95.94 70 VAL A C 1
ATOM 517 O O . VAL A 1 70 ? -19.434 -4.778 23.430 1.00 95.94 70 VAL A O 1
ATOM 520 N N . PHE A 1 71 ? -17.626 -3.605 22.788 1.00 94.62 71 PHE A N 1
ATOM 521 C CA . PHE A 1 71 ? -17.434 -2.929 24.067 1.00 94.62 71 PHE A CA 1
ATOM 522 C C . PHE A 1 71 ? -18.625 -2.037 24.415 1.00 94.62 71 PHE A C 1
ATOM 524 O O . PHE A 1 71 ? -19.118 -2.115 25.534 1.00 94.62 71 PHE A O 1
ATOM 531 N N . SER A 1 72 ? -19.142 -1.260 23.462 1.00 93.31 72 SER A N 1
ATOM 532 C CA . SER A 1 72 ? -20.329 -0.416 23.649 1.00 93.31 72 SER A CA 1
ATOM 533 C C . SER A 1 72 ? -21.560 -1.244 24.012 1.00 93.31 72 SER A C 1
ATOM 535 O O . SER A 1 72 ? -22.220 -0.957 25.006 1.00 93.31 72 SER A O 1
ATOM 537 N N . ILE A 1 73 ? -21.838 -2.326 23.278 1.00 93.94 73 ILE A N 1
ATOM 538 C CA . ILE A 1 73 ? -22.959 -3.235 23.563 1.00 93.94 73 ILE A CA 1
ATOM 539 C C . ILE A 1 73 ? -22.795 -3.868 24.947 1.00 93.94 73 ILE A C 1
ATOM 541 O O . ILE A 1 73 ? -23.742 -3.904 25.735 1.00 93.94 73 ILE A O 1
ATOM 545 N N . TRP A 1 74 ? -21.597 -4.352 25.271 1.00 92.50 74 TRP A N 1
ATOM 546 C CA . TRP A 1 74 ? -21.302 -4.927 26.579 1.00 92.50 74 TRP A CA 1
ATOM 547 C C . TRP A 1 74 ? -21.454 -3.896 27.700 1.00 92.50 74 TRP A C 1
ATOM 549 O O . TRP A 1 74 ? -22.064 -4.191 28.728 1.00 92.50 74 TRP A O 1
ATOM 559 N N . TRP A 1 75 ? -20.973 -2.671 27.491 1.00 86.94 75 TRP A N 1
ATOM 560 C CA . TRP A 1 75 ? -21.069 -1.569 28.442 1.00 86.94 75 TRP A CA 1
ATOM 561 C C . TRP A 1 75 ? -22.521 -1.141 28.657 1.00 86.94 75 TRP A C 1
ATOM 563 O O . TRP A 1 75 ? -22.943 -0.991 29.801 1.00 86.94 75 TRP A O 1
ATOM 573 N N . CYS A 1 76 ? -23.330 -1.051 27.600 1.00 85.50 76 CYS A N 1
ATOM 574 C CA . CYS A 1 76 ? -24.773 -0.816 27.693 1.00 85.50 76 CYS A CA 1
ATOM 575 C C . CYS A 1 76 ? -25.476 -1.932 28.475 1.00 85.50 76 CYS A C 1
ATOM 577 O O . CYS A 1 76 ? -26.226 -1.657 29.413 1.00 85.50 76 CYS A O 1
ATOM 579 N N . LYS A 1 77 ? -25.173 -3.200 28.171 1.00 85.88 77 LYS A N 1
ATOM 580 C CA . LYS A 1 77 ? -25.712 -4.349 28.919 1.00 85.88 77 LYS A CA 1
ATOM 581 C C . LYS A 1 77 ? -25.259 -4.360 30.382 1.00 85.88 77 LYS A C 1
ATOM 583 O O . LYS A 1 77 ? -25.976 -4.877 31.235 1.00 85.88 77 LYS A O 1
ATOM 588 N N . LYS A 1 78 ? -24.091 -3.789 30.686 1.00 84.06 78 LYS A N 1
ATOM 589 C CA . LYS A 1 78 ? -23.559 -3.655 32.048 1.00 84.06 78 LYS A CA 1
ATOM 590 C C . LYS A 1 78 ? -24.201 -2.498 32.819 1.00 84.06 78 LYS A C 1
ATOM 592 O O . LYS A 1 78 ? -24.446 -2.644 34.012 1.00 84.06 78 LYS A O 1
ATOM 597 N N . GLN A 1 79 ? -24.504 -1.378 32.165 1.00 69.00 79 GLN A N 1
ATOM 598 C CA . GLN A 1 79 ? -25.157 -0.219 32.790 1.00 69.00 79 GLN A CA 1
ATOM 599 C C . GLN A 1 79 ? -26.601 -0.534 33.210 1.00 69.00 79 GLN A C 1
ATOM 601 O O . GLN A 1 79 ? -27.029 -0.072 34.260 1.00 69.00 79 GLN A O 1
ATOM 606 N N . ALA A 1 80 ? -27.306 -1.409 32.484 1.00 66.81 80 ALA A N 1
ATOM 607 C CA . ALA A 1 80 ? -28.655 -1.865 32.846 1.00 66.81 80 ALA A CA 1
ATOM 608 C C . ALA A 1 80 ? -28.730 -2.675 34.160 1.00 66.81 80 ALA A C 1
ATOM 610 O O . ALA A 1 80 ? -29.820 -2.955 34.647 1.00 66.81 80 ALA A O 1
ATOM 611 N N . LYS A 1 81 ? -27.584 -3.074 34.731 1.00 68.12 81 LYS A N 1
ATOM 612 C CA . LYS A 1 81 ? -27.508 -3.777 36.022 1.00 68.12 81 LYS A CA 1
ATOM 613 C C . LYS A 1 81 ? -27.090 -2.880 37.185 1.00 68.12 81 LYS A C 1
ATOM 615 O O . LYS A 1 81 ? -27.017 -3.367 38.310 1.00 68.12 81 LYS A O 1
ATOM 620 N N . LYS A 1 82 ? -26.765 -1.607 36.938 1.00 71.00 82 LYS A N 1
ATOM 621 C CA . LYS A 1 82 ? -26.430 -0.684 38.024 1.00 71.00 82 LYS A CA 1
ATOM 622 C C . LYS A 1 82 ? -27.737 -0.181 38.644 1.00 71.00 82 LYS A C 1
ATOM 624 O O . LYS A 1 82 ? -28.575 0.320 37.896 1.00 71.00 82 LYS A O 1
ATOM 629 N N . PRO A 1 83 ? -27.940 -0.335 39.964 1.00 76.75 83 PRO A N 1
ATOM 630 C CA . PRO A 1 83 ? -29.099 0.249 40.624 1.00 76.75 83 PRO A CA 1
ATOM 631 C C . PRO A 1 83 ? -29.089 1.774 40.410 1.00 76.75 83 PRO A C 1
ATOM 633 O O . PRO A 1 83 ? -28.000 2.357 40.328 1.00 76.75 83 PRO A O 1
ATOM 636 N N . PRO A 1 84 ? -30.261 2.421 40.276 1.00 79.12 84 PRO A N 1
ATOM 637 C CA . PRO A 1 84 ? -30.332 3.877 40.216 1.00 79.12 84 PRO A CA 1
ATOM 638 C C . PRO A 1 84 ? -29.625 4.489 41.440 1.00 79.12 84 PRO A C 1
ATOM 640 O O . PRO A 1 84 ? -29.637 3.873 42.512 1.00 79.12 84 PRO A O 1
ATOM 643 N N . PRO A 1 85 ? -28.970 5.659 41.298 1.00 80.06 85 PRO A N 1
ATOM 644 C CA . PRO A 1 85 ? -28.398 6.356 42.445 1.00 80.06 85 PRO A CA 1
ATOM 645 C C . PRO A 1 85 ? -29.502 6.623 43.484 1.00 80.06 85 PRO A C 1
ATOM 647 O O . PRO A 1 85 ? -30.644 6.867 43.089 1.00 80.06 85 PRO A O 1
ATOM 650 N N . PRO A 1 86 ? -29.194 6.544 44.791 1.00 79.25 86 PRO A N 1
ATOM 651 C CA . PRO A 1 86 ? -30.169 6.835 45.834 1.00 79.25 86 PRO A CA 1
ATOM 652 C C . PRO A 1 86 ? -30.674 8.274 45.679 1.00 79.25 86 PRO A C 1
ATOM 654 O O . PRO A 1 86 ? -29.874 9.202 45.555 1.00 79.25 86 PRO A O 1
ATOM 657 N N . ASP A 1 87 ? -31.996 8.430 45.655 1.00 74.31 87 ASP A N 1
ATOM 658 C CA . ASP A 1 87 ? -32.670 9.726 45.631 1.00 74.31 87 ASP A CA 1
ATOM 659 C C . ASP A 1 87 ? -32.456 10.393 46.998 1.00 74.31 87 ASP A C 1
ATOM 661 O O . ASP A 1 87 ? -32.931 9.893 48.019 1.00 74.31 87 ASP A O 1
ATOM 665 N N . HIS A 1 88 ? -31.641 11.452 47.047 1.00 76.81 88 HIS A N 1
ATOM 666 C CA . HIS A 1 88 ? -31.481 12.240 48.264 1.00 76.81 88 HIS A CA 1
ATOM 667 C C . HIS A 1 88 ? -32.637 13.232 48.319 1.00 76.81 88 HIS A C 1
ATOM 669 O O . HIS A 1 88 ? -32.634 14.252 47.631 1.00 76.81 88 HIS A O 1
ATOM 675 N N . ASP A 1 89 ? -33.604 12.887 49.161 1.00 69.19 89 ASP A N 1
ATOM 676 C CA . ASP A 1 89 ? -34.869 13.571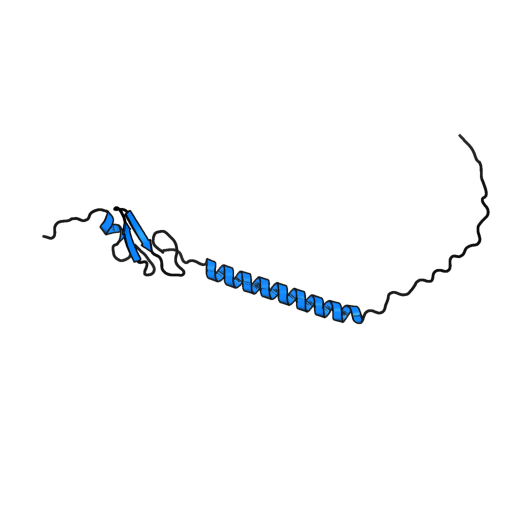 49.376 1.00 69.19 89 ASP A CA 1
ATOM 677 C C . ASP A 1 89 ? -34.748 15.105 49.488 1.00 69.19 89 ASP A C 1
ATOM 679 O O . ASP A 1 89 ? -33.828 15.651 50.116 1.00 69.19 89 ASP A O 1
ATOM 683 N N . ARG A 1 90 ? -35.708 15.785 48.851 1.00 69.12 90 ARG A N 1
ATOM 684 C CA . ARG A 1 90 ? -35.952 17.229 48.886 1.00 69.12 90 ARG A CA 1
ATOM 685 C C . ARG A 1 90 ? -36.839 17.544 50.091 1.00 69.12 90 ARG A C 1
ATOM 687 O O . ARG A 1 90 ? -37.991 17.916 49.912 1.00 69.12 90 ARG A O 1
ATOM 694 N N . ASP A 1 91 ? -36.264 17.549 51.284 1.00 61.69 91 ASP A N 1
ATOM 695 C CA . ASP A 1 91 ? -36.912 18.141 52.458 1.00 61.69 91 ASP A CA 1
ATOM 696 C C . ASP A 1 91 ? -35.994 19.180 53.101 1.00 61.69 91 ASP A C 1
ATOM 698 O O . ASP A 1 91 ? -35.378 18.960 54.137 1.00 61.69 91 ASP A O 1
ATOM 702 N N . HIS A 1 92 ? -35.871 20.339 52.453 1.00 65.44 92 HIS A N 1
ATOM 703 C CA . HIS A 1 92 ? -35.505 21.593 53.120 1.00 65.44 92 HIS A CA 1
ATOM 704 C C . HIS A 1 92 ? -36.564 22.644 52.769 1.00 65.44 92 HIS A C 1
ATOM 706 O O . HIS A 1 92 ? -36.306 23.604 52.046 1.00 65.44 92 HIS A O 1
ATOM 712 N N . VAL A 1 93 ? -37.787 22.457 53.273 1.00 62.09 93 VAL A N 1
ATOM 713 C CA . VAL A 1 93 ? -38.668 23.596 53.561 1.00 62.09 93 VAL A CA 1
ATOM 714 C C . VAL A 1 93 ? -38.305 24.064 54.967 1.00 62.09 93 VAL A C 1
ATOM 716 O O . VAL A 1 93 ? -38.904 23.650 55.955 1.00 62.09 93 VAL A O 1
ATOM 719 N N . GLY A 1 94 ? -37.258 24.884 55.057 1.00 62.06 94 GLY A N 1
ATOM 720 C CA . GLY A 1 94 ? -37.062 25.734 56.227 1.00 62.06 94 GLY A CA 1
ATOM 721 C C . GLY A 1 94 ? -38.121 26.845 56.215 1.00 62.06 94 GLY A C 1
ATOM 722 O O . GLY A 1 94 ? -38.494 27.303 55.129 1.00 62.06 94 GLY A O 1
ATOM 723 N N . PRO A 1 95 ? -38.652 27.271 57.374 1.00 68.75 95 PRO A N 1
ATOM 724 C CA . PRO A 1 95 ? -39.529 28.437 57.435 1.00 68.75 95 PRO A CA 1
ATOM 725 C C . PRO A 1 95 ? -38.796 29.671 56.879 1.00 68.75 95 PRO A C 1
ATOM 727 O O . PRO A 1 95 ? -37.567 29.723 56.951 1.00 68.75 95 PRO A O 1
ATOM 730 N N . PRO A 1 96 ? -39.506 30.671 56.326 1.00 60.03 96 PRO A N 1
ATOM 731 C CA . PRO A 1 96 ? -38.883 31.940 55.978 1.00 60.03 96 PRO A CA 1
ATOM 732 C C . PRO A 1 96 ? -38.339 32.574 57.263 1.00 60.03 96 PRO A C 1
ATOM 734 O O . PRO A 1 96 ? -39.102 33.131 58.052 1.00 60.03 96 PRO A O 1
ATOM 737 N N . GLU A 1 97 ? -37.031 32.456 57.498 1.00 60.41 97 GLU A N 1
ATOM 738 C CA . GLU A 1 97 ? -36.371 33.2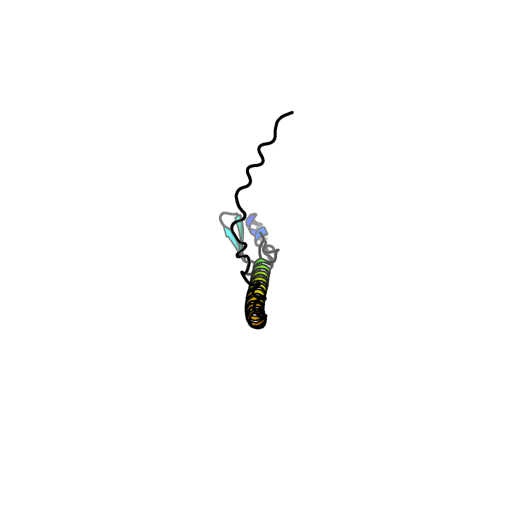59 58.518 1.00 60.41 97 GLU A CA 1
ATOM 739 C C . GLU A 1 97 ? -36.500 34.724 58.103 1.00 60.41 97 GLU A C 1
ATOM 741 O O . GLU A 1 97 ? -36.195 35.139 56.982 1.00 60.41 97 GLU A O 1
ATOM 746 N N . THR A 1 98 ? -37.088 35.480 59.018 1.00 57.22 98 THR A N 1
ATOM 747 C CA . THR A 1 98 ? -37.357 36.904 58.936 1.00 57.22 98 THR A CA 1
ATOM 748 C C . THR A 1 98 ? -36.102 37.670 58.538 1.00 57.22 98 THR A C 1
ATOM 750 O O . THR A 1 98 ? -35.033 37.447 59.095 1.00 57.22 98 THR A O 1
ATOM 753 N N . MET A 1 99 ? -36.251 38.601 57.594 1.00 56.66 99 MET A N 1
ATOM 754 C CA . MET A 1 99 ? -35.219 39.568 57.227 1.00 56.66 99 MET A CA 1
ATOM 755 C C . MET A 1 99 ? -34.807 40.403 58.451 1.00 56.66 99 MET A C 1
ATOM 757 O O . MET A 1 99 ? -35.432 41.422 58.743 1.00 56.66 99 MET A O 1
ATOM 761 N N . GLU A 1 100 ? -33.749 39.998 59.154 1.00 63.69 100 GLU A N 1
ATOM 762 C CA . GLU A 1 100 ? -33.014 40.883 60.057 1.00 63.69 100 GLU A CA 1
ATOM 763 C C . GLU A 1 100 ? -32.029 41.724 59.237 1.00 63.69 100 GLU A C 1
ATOM 765 O O . GLU A 1 100 ? -31.017 41.250 58.720 1.00 63.69 100 GLU A O 1
ATOM 770 N N . MET A 1 101 ? -32.362 43.006 59.095 1.00 60.16 101 MET A N 1
ATOM 771 C CA . MET A 1 101 ? -31.451 44.041 58.625 1.00 60.16 101 MET A CA 1
ATOM 772 C C . MET A 1 101 ? -30.512 44.431 59.774 1.00 60.16 101 MET A C 1
ATOM 774 O O . MET A 1 101 ? -30.819 45.341 60.540 1.00 60.16 101 MET A O 1
ATOM 778 N N . GLU A 1 102 ? -29.347 43.796 59.891 1.00 61.91 102 GLU A N 1
ATOM 779 C CA . GLU A 1 102 ? -28.247 44.380 60.671 1.00 61.91 102 GLU A CA 1
ATOM 780 C C . GLU A 1 102 ? -27.511 45.399 59.792 1.00 61.91 102 GLU A C 1
ATOM 782 O O . GLU A 1 102 ? -26.585 45.100 59.038 1.00 61.91 102 GLU A O 1
ATOM 787 N N . ALA A 1 103 ? -27.965 46.646 59.899 1.00 68.62 103 ALA A N 1
ATOM 788 C CA . ALA A 1 103 ? -27.207 47.821 59.517 1.00 68.62 103 ALA A CA 1
ATOM 789 C C . ALA A 1 103 ? -26.113 48.083 60.564 1.00 68.62 103 ALA A C 1
ATOM 791 O O . ALA A 1 103 ? -26.362 48.727 61.580 1.00 68.62 103 ALA A O 1
ATOM 792 N N . LYS A 1 104 ? -24.889 47.625 60.297 1.00 65.31 104 LYS A N 1
ATOM 793 C CA . LYS A 1 104 ? -23.646 48.160 60.880 1.00 65.31 104 LYS A CA 1
ATOM 794 C C . LYS A 1 104 ? -22.592 48.076 59.773 1.00 65.31 104 LYS A C 1
ATOM 796 O O . LYS A 1 104 ? -22.381 47.015 59.211 1.00 65.31 104 LYS A O 1
ATOM 801 N N . GLY A 1 105 ? -21.968 49.147 59.306 1.00 59.34 105 GLY A N 1
ATOM 802 C CA . GLY A 1 105 ? -21.537 50.326 60.037 1.00 59.34 105 GLY A CA 1
ATOM 803 C C . GLY A 1 105 ? -20.037 50.456 59.785 1.00 59.34 105 GLY A C 1
ATOM 804 O O . GLY A 1 105 ? -19.255 49.654 60.272 1.00 59.34 105 GLY A O 1
ATOM 805 N N . TYR A 1 106 ? -19.701 51.429 58.947 1.00 52.06 106 TYR A N 1
ATOM 806 C CA . TYR A 1 106 ? -18.386 51.976 58.618 1.00 52.06 106 TYR A CA 1
ATOM 807 C C . TYR A 1 106 ? -17.432 52.087 59.829 1.00 52.06 106 TYR A C 1
ATOM 809 O O . TYR A 1 106 ? -17.851 52.615 60.860 1.00 52.06 106 TYR A O 1
ATOM 817 N N . ILE A 1 107 ? -16.185 51.608 59.694 1.00 58.53 107 ILE A N 1
ATOM 818 C CA . ILE A 1 107 ? -14.893 52.345 59.651 1.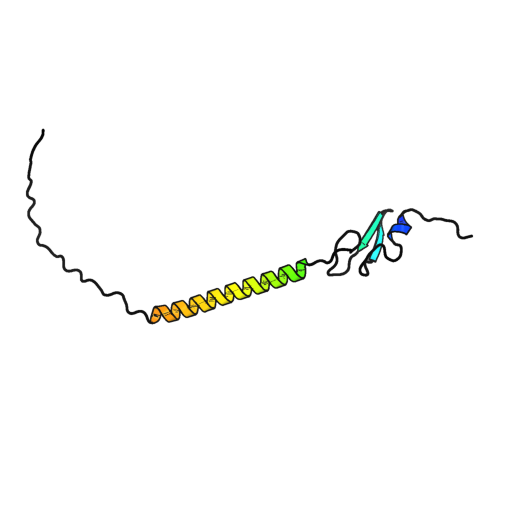00 58.53 107 ILE A CA 1
ATOM 819 C C . ILE A 1 107 ? -13.814 51.359 59.181 1.00 58.53 107 ILE A C 1
ATOM 821 O O . ILE A 1 107 ? -13.758 50.241 59.739 1.00 58.53 107 ILE A O 1
#

pLDDT: mean 80.49, std 15.08, range [41.22, 97.56]

Radius of gyration: 39.93 Å; chains: 1; bounding box: 70×62×100 Å

=== Feature glossary ===
Reading guide. The protein is described through the following features:

Foldseek 3Di. A 3Di character summarizes, for each residue, the relative orientation of the Cα frame of its nearest spatial neighbor. Because it encodes fold topology rather than chemistry, 3Di alignments detect remote structural similarity that sequence alignment misses.

Contact-map, Ramachandran, and PAE plots. Plot images: a contact map (which residues are close in 3D, as an N×N binary image), a Ramachandran scatter (backbone torsion angles, revealing secondary-structure composition at a glance), and — for AlphaFold structures — a PAE heatmap (pairwise prediction confidence).

Radius of gyration, Cα contacts, bounding box. Radius of gyration (Rg) is the root-mean-square distance of Cα atoms from their centroid — a single number for overall size and compactness. A globular domain of N residues has Rg ≈ 2.2·N^0.38 Å; an extended or disordered chain has a much larger Rg. The Cα contact count is the number of residue pairs whose Cα atoms are within 8 Å and are more than four positions apart in sequence — a standard proxy for tertiary packing density. The bounding box is the smallest axis-aligned box enclosing all Cα atoms.

Secondary structure (8-state, DSSP). Eight-state secondary structure (DSSP): H is the canonical α-helix, G the tighter 3₁₀-helix, I the wider π-helix; E/B are β-structure, T and S are turns and bends, and '-' is everything else. DSSP derives these from the pattern of main-chain N–H···O=C hydrogen bonds, not from the sequence.

B-factor. B-factor (Debye–Waller factor) reflects atomic displacement in the crystal lattice. It is an experimental observable (units Å²), not a prediction; low values mean the atom is pinned down, high values mean it moves or is heterogeneous across the crystal.

pLDDT. pLDDT is the predicted lDDT-Cα score: AlphaFold's confidence that the local environment of each residue (all inter-atomic distances within 15 Å) is correctly placed. It is a per-residue number between 0 and 100, with higher meaning more reliable.

Nearest PDB structures. Nearest PDB neighbors are the top structural matches found by Foldseek when searching this structure against the entire Protein Data Bank. Each hit reports a TM-score (0 to 1; >0.5 almost always implies the same fold) and an E-value. These are *structural* homologs — they may share no detectable sequence similarity.

Solvent-accessible surface area. Accessible surface area quantifies burial. A residue with SASA near zero is packed into the hydrophobic core; one with SASA >100 Å² sits on the surface. Computed here via the Shrake–Rupley numerical algorithm with a 1.4 Å probe.

Rendered structure images. Structure images are PyMOL renders from six orthogonal camera directions. Cartoon representation draws helices as coils and strands as arrows; sticks shows the backbone as bonds; surface shows the solvent-excluded envelope. Rainbow coloring maps sequence position to hue (blue→red, N→C); chain coloring assigns a distinct color per polypeptide.

Backbone torsions (φ/ψ). φ (phi) and ψ (psi) are the two rotatable backbone dihedrals per residue: φ is the C(i-1)–N–Cα–C torsion, ψ is the N–Cα–C–N(i+1) torsion, both in degrees on (−180°, 180°]. α-helical residues cluster near (−60°, −45°); β-strand residues near (−120°, +130°). A Ramachandran plot is simply a scatter of (φ, ψ) for every residue.

Predicted aligned error. Predicted Aligned Error (PAE) is an AlphaFold confidence matrix: entry (i, j) is the expected error in the position of residue j, in ångströms, when the prediction is superimposed on the true structure at residue i. Low PAE within a block of residues means that block is internally rigid and well-predicted; high PAE between two blocks means their relative placement is uncertain even if each block individually is confident.

mmCIF coordinates. Structure coordinates are given as an mmCIF _atom_site loop: one row per atom with element, residue name, chain id, sequence number, and x/y/z position in Å. Only the four main-chain atoms per residue are included here; side chains are omitted to keep the record compact.

InterPro / GO / CATH / organism. Database cross-references. InterPro integrates a dozen domain/family signature databases into unified entries with residue-range hits. GO terms attach function/process/location labels with evidence codes. CATH codes position the fold in a four-level structural taxonomy. Organism is the NCBI-taxonomy species name.

Secondary structure (3-state, P-SEA). SS3 is a coarse helix/strand/coil call (letters a/b/c) made by the P-SEA algorithm from inter-Cα distances and dihedrals. It is less detailed than DSSP but needs only Cα positions.

Sequence. Sequence gives the chain of amino acids in standard one-letter code (A=alanine, C=cysteine, …, Y=tyrosine), read N→C. It is the only feature that is directly encoded by the gene; all structural features are derived from the folded form of this sequence.